Protein AF-A0A1H4NNK7-F1 (afdb_monomer_lite)

Radius of gyration: 15.97 Å; chains: 1; bounding box: 34×30×56 Å

Sequence (105 aa):
MSLDMQSAAIRTPTILGALVAKAAAYQEILDDPHKVRHLADMLTLAPLMTGRDLRGEPSLKRLEKRRMGNAVGRARMGADRDALLAWFPHDLDDRIRRLARVQEW

Organism: NCBI:txid640635

pLDDT: mean 90.63, std 12.59, range [44.78, 98.44]

Structure (mmCIF, N/CA/C/O backbone):
data_AF-A0A1H4NNK7-F1
#
_entry.id   AF-A0A1H4NNK7-F1
#
loop_
_atom_site.group_PDB
_atom_site.id
_atom_site.type_symbol
_atom_site.label_atom_id
_atom_site.label_alt_id
_atom_site.label_comp_id
_atom_site.label_asym_id
_atom_site.label_entity_id
_atom_site.label_seq_id
_atom_site.pdbx_PDB_ins_code
_atom_site.Cartn_x
_atom_site.Cartn_y
_atom_site.Cartn_z
_atom_site.occupancy
_atom_site.B_iso_or_equiv
_atom_site.auth_seq_id
_atom_site.auth_comp_id
_atom_site.auth_asym_id
_atom_site.auth_atom_id
_atom_site.pdbx_PDB_model_num
ATOM 1 N N . MET A 1 1 ? 19.767 14.108 41.755 1.00 45.16 1 MET A N 1
ATOM 2 C CA . MET A 1 1 ? 19.121 14.571 40.510 1.00 45.16 1 MET A CA 1
ATOM 3 C C . MET A 1 1 ? 18.439 13.358 39.894 1.00 45.16 1 MET A C 1
ATOM 5 O O . MET A 1 1 ? 19.118 12.528 39.308 1.00 45.16 1 MET A O 1
ATOM 9 N N . SER A 1 2 ? 17.148 13.173 40.188 1.00 44.78 2 SER A N 1
ATOM 10 C CA . SER A 1 2 ? 16.333 12.078 39.644 1.00 44.78 2 SER A CA 1
ATOM 11 C C . SER A 1 2 ? 16.048 12.392 38.181 1.00 44.78 2 SER A C 1
ATOM 13 O O . SER A 1 2 ? 15.518 13.462 37.887 1.00 44.78 2 SER A O 1
ATOM 15 N N . LEU A 1 3 ? 16.445 11.510 37.265 1.00 55.62 3 LEU A N 1
ATOM 16 C CA . LEU A 1 3 ? 15.925 11.529 35.903 1.00 55.62 3 LEU A CA 1
ATOM 17 C C . LEU A 1 3 ? 14.493 11.002 35.984 1.00 55.62 3 LEU A C 1
ATOM 19 O O . LEU A 1 3 ? 14.262 9.804 35.839 1.00 55.62 3 LEU A O 1
ATOM 23 N N . ASP A 1 4 ? 13.546 11.896 36.269 1.00 54.12 4 ASP A N 1
ATOM 24 C CA . ASP A 1 4 ? 12.130 11.605 36.092 1.00 54.12 4 ASP A CA 1
ATOM 25 C C . ASP A 1 4 ? 11.936 11.184 34.636 1.00 54.12 4 ASP A C 1
ATOM 27 O O . ASP A 1 4 ? 12.053 11.984 33.704 1.00 54.12 4 ASP A O 1
ATOM 31 N N . MET A 1 5 ? 11.703 9.886 34.440 1.00 55.59 5 MET A N 1
ATOM 32 C CA . MET A 1 5 ? 11.316 9.308 33.166 1.00 55.59 5 MET A CA 1
ATOM 33 C C . MET A 1 5 ? 9.977 9.919 32.747 1.00 55.59 5 MET A C 1
ATOM 35 O O . MET A 1 5 ? 8.910 9.362 33.008 1.00 55.59 5 MET A O 1
ATOM 39 N N . GLN A 1 6 ? 10.017 11.050 32.047 1.00 53.91 6 GLN A N 1
ATOM 40 C CA . GLN A 1 6 ? 8.926 11.430 31.164 1.00 53.91 6 GLN A CA 1
ATOM 41 C C . GLN A 1 6 ? 8.879 10.386 30.050 1.00 53.91 6 GLN A C 1
ATOM 43 O O . GLN A 1 6 ? 9.555 10.503 29.029 1.00 53.91 6 GLN A O 1
ATOM 48 N N . SER A 1 7 ? 8.095 9.327 30.258 1.00 59.00 7 SER A N 1
ATOM 49 C CA . SER A 1 7 ? 7.702 8.442 29.171 1.00 59.00 7 SER A CA 1
ATOM 50 C C . SER A 1 7 ? 6.809 9.282 28.255 1.00 59.00 7 SER A C 1
ATOM 52 O O . SER A 1 7 ? 5.611 9.442 28.499 1.00 59.00 7 SER A O 1
ATOM 54 N N . ALA A 1 8 ? 7.396 9.915 27.242 1.00 59.78 8 ALA A N 1
ATOM 55 C CA . ALA A 1 8 ? 6.611 10.499 26.172 1.00 59.78 8 ALA A CA 1
ATOM 56 C C . ALA A 1 8 ? 5.816 9.347 25.550 1.00 59.78 8 ALA A C 1
ATOM 58 O O . ALA A 1 8 ? 6.404 8.386 25.054 1.00 59.78 8 ALA A O 1
ATOM 59 N N . ALA A 1 9 ? 4.486 9.399 25.634 1.00 63.41 9 ALA A N 1
ATOM 60 C CA . ALA A 1 9 ? 3.640 8.402 25.000 1.00 63.41 9 ALA A CA 1
ATOM 61 C C . ALA A 1 9 ? 3.921 8.434 23.491 1.00 63.41 9 ALA A C 1
ATOM 63 O O . ALA A 1 9 ? 3.518 9.367 22.791 1.00 63.41 9 ALA A O 1
ATOM 64 N N . ILE A 1 10 ? 4.655 7.440 22.991 1.00 65.38 10 ILE A N 1
ATOM 65 C CA . ILE A 1 10 ? 4.901 7.301 21.561 1.00 65.38 10 ILE A CA 1
ATOM 66 C C . ILE A 1 10 ? 3.548 6.991 20.929 1.00 65.38 10 ILE A C 1
ATOM 68 O O . ILE A 1 10 ? 2.954 5.937 21.170 1.00 65.38 10 ILE A O 1
ATOM 72 N N . ARG A 1 11 ? 3.040 7.928 20.124 1.00 66.56 11 ARG A N 1
ATOM 73 C CA . ARG A 1 11 ? 1.856 7.684 19.300 1.00 66.56 11 ARG A CA 1
ATOM 74 C C . ARG A 1 11 ? 2.218 6.590 18.308 1.00 66.56 11 ARG A C 1
ATOM 76 O O . ARG A 1 11 ? 2.916 6.842 17.330 1.00 66.56 11 ARG A O 1
ATOM 83 N N . THR A 1 12 ? 1.776 5.375 18.599 1.00 72.25 12 THR A N 1
ATOM 84 C CA . THR A 1 12 ? 2.038 4.224 17.743 1.00 72.25 12 THR A CA 1
ATOM 85 C C . THR A 1 12 ? 0.942 4.207 16.683 1.00 72.25 12 THR A C 1
ATOM 87 O O . THR A 1 12 ? -0.233 4.116 17.048 1.00 72.25 12 THR A O 1
ATOM 90 N N . PRO A 1 13 ? 1.270 4.383 15.392 1.00 77.38 13 PRO A N 1
ATOM 91 C CA . PRO A 1 13 ? 0.256 4.366 14.353 1.00 77.38 13 PRO A CA 1
ATOM 92 C C . PRO A 1 13 ? -0.394 2.984 14.291 1.00 77.38 13 PRO A C 1
ATOM 94 O O . PRO A 1 13 ? 0.284 1.959 14.372 1.00 77.38 13 PRO A O 1
ATOM 97 N N . THR A 1 14 ? -1.712 2.969 14.118 1.00 89.88 14 THR A N 1
ATOM 98 C CA . THR A 1 14 ? -2.453 1.748 13.794 1.00 89.88 14 THR A CA 1
ATOM 99 C C . THR A 1 14 ? -2.013 1.241 12.418 1.00 89.88 14 THR A C 1
ATOM 101 O O . THR A 1 14 ? -1.406 1.988 11.642 1.00 89.88 14 THR A O 1
ATOM 104 N N . ILE A 1 15 ? -2.309 -0.017 12.068 1.00 92.81 15 ILE A N 1
ATOM 105 C CA . ILE A 1 15 ? -1.965 -0.535 10.729 1.00 92.81 15 ILE A CA 1
ATOM 106 C C . ILE A 1 15 ? -2.618 0.335 9.644 1.00 92.81 15 ILE A C 1
ATOM 108 O O . ILE A 1 15 ? -1.969 0.663 8.651 1.00 92.81 15 ILE A O 1
ATOM 112 N N . LEU A 1 16 ? -3.855 0.800 9.869 1.00 93.88 16 LEU A N 1
ATOM 113 C CA . LEU A 1 16 ? -4.524 1.737 8.966 1.00 93.88 16 LEU A CA 1
ATOM 114 C C . LEU A 1 16 ? -3.752 3.058 8.849 1.00 93.88 16 LEU A C 1
ATOM 116 O O . LEU A 1 16 ? -3.499 3.531 7.740 1.00 93.88 16 LEU A O 1
ATOM 120 N N . GLY A 1 17 ? -3.316 3.624 9.977 1.00 93.31 17 GLY A N 1
ATOM 121 C CA . GLY A 1 17 ? -2.474 4.820 9.995 1.00 93.31 17 GLY A CA 1
ATOM 122 C C . GLY A 1 17 ? -1.152 4.631 9.242 1.00 93.31 17 GLY A C 1
ATOM 123 O O . GLY A 1 17 ? -0.736 5.517 8.494 1.00 93.31 17 GLY A O 1
ATOM 124 N N . ALA A 1 18 ? -0.516 3.463 9.371 1.00 95.38 18 ALA A N 1
ATOM 125 C CA . ALA A 1 18 ? 0.701 3.124 8.638 1.00 95.38 18 ALA A CA 1
ATOM 126 C C . ALA A 1 18 ? 0.454 3.040 7.122 1.00 95.38 18 ALA A C 1
ATOM 128 O O . ALA A 1 18 ? 1.242 3.584 6.347 1.00 95.38 18 ALA A O 1
ATOM 129 N N . LEU A 1 19 ? -0.658 2.435 6.690 1.00 96.56 19 LEU A N 1
ATOM 130 C CA . LEU A 1 19 ? -1.053 2.396 5.277 1.00 96.56 19 LEU A CA 1
ATOM 131 C C . LEU A 1 19 ? -1.274 3.802 4.712 1.00 96.56 19 LEU A C 1
ATOM 133 O O . LEU A 1 19 ? -0.755 4.122 3.643 1.00 96.56 19 LEU A O 1
ATOM 137 N N . VAL A 1 20 ? -1.977 4.666 5.449 1.00 96.00 20 VAL A N 1
ATOM 138 C CA . VAL A 1 20 ? -2.201 6.066 5.058 1.00 96.00 20 VAL A CA 1
ATOM 139 C C . VAL A 1 20 ? -0.881 6.833 4.952 1.00 96.00 20 VAL A C 1
ATOM 141 O O . VAL A 1 20 ? -0.677 7.572 3.985 1.00 96.00 20 VAL A O 1
ATOM 144 N N . ALA A 1 21 ? 0.035 6.640 5.904 1.00 96.00 21 ALA A N 1
ATOM 145 C CA . ALA A 1 21 ? 1.350 7.275 5.886 1.00 96.00 21 ALA A CA 1
ATOM 146 C C . ALA A 1 21 ? 2.194 6.811 4.688 1.00 96.00 21 ALA A C 1
ATOM 148 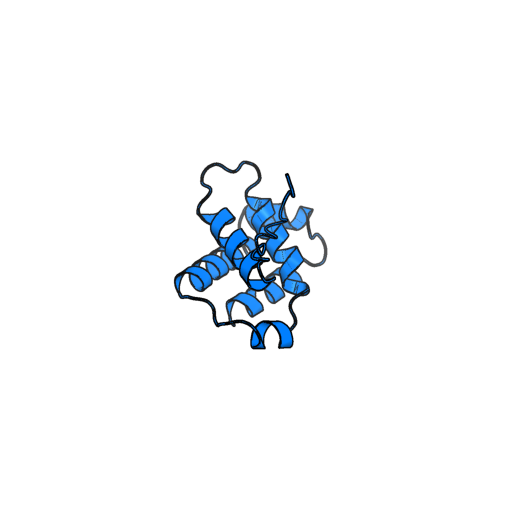O O . ALA A 1 21 ? 2.799 7.642 4.010 1.00 96.00 21 ALA A O 1
ATOM 149 N N . LYS A 1 22 ? 2.192 5.510 4.369 1.00 97.81 22 LYS A N 1
ATOM 150 C CA . LYS A 1 22 ? 2.883 4.967 3.187 1.00 97.81 22 LYS A CA 1
ATOM 151 C C . LYS A 1 22 ? 2.261 5.471 1.883 1.00 97.81 22 LYS A C 1
ATOM 153 O O . LYS A 1 22 ? 2.998 5.847 0.974 1.00 97.81 22 LYS A O 1
ATOM 158 N N . ALA A 1 23 ? 0.933 5.573 1.810 1.00 97.69 23 ALA A N 1
ATOM 159 C CA . ALA A 1 23 ? 0.241 6.133 0.651 1.00 97.69 23 ALA A CA 1
ATOM 160 C C . ALA A 1 23 ? 0.586 7.615 0.429 1.00 97.69 23 ALA A C 1
ATOM 162 O O . ALA A 1 23 ? 0.739 8.046 -0.716 1.00 97.69 23 ALA A O 1
ATOM 163 N N . ALA A 1 24 ? 0.714 8.389 1.513 1.00 97.50 24 ALA A N 1
ATOM 164 C CA . ALA A 1 24 ? 1.156 9.780 1.464 1.00 97.50 24 ALA A CA 1
ATOM 165 C C . ALA A 1 24 ? 2.623 9.891 1.032 1.00 97.50 24 ALA A C 1
ATOM 167 O O . ALA A 1 24 ? 2.910 10.627 0.094 1.00 97.50 24 ALA A O 1
ATOM 168 N N . ALA A 1 25 ? 3.524 9.107 1.632 1.00 97.50 25 ALA A N 1
ATOM 169 C CA . ALA A 1 25 ? 4.942 9.082 1.269 1.00 97.50 25 ALA A CA 1
ATOM 170 C C . ALA A 1 25 ? 5.142 8.756 -0.219 1.00 97.50 25 ALA A C 1
ATOM 172 O O . ALA A 1 25 ? 5.844 9.476 -0.925 1.00 97.50 25 ALA A O 1
ATOM 173 N N . TYR A 1 26 ? 4.423 7.750 -0.726 1.00 97.38 26 TYR A N 1
ATOM 174 C CA . TYR A 1 26 ? 4.425 7.400 -2.144 1.00 97.38 26 TYR A CA 1
ATOM 175 C C . TYR A 1 26 ? 3.942 8.541 -3.061 1.00 97.38 26 TYR A C 1
ATOM 177 O O . TYR A 1 26 ? 4.301 8.577 -4.228 1.00 97.38 26 TYR A O 1
ATOM 185 N N . GLN A 1 27 ? 3.124 9.483 -2.597 1.00 95.94 27 GLN A N 1
ATOM 186 C CA . GLN A 1 27 ? 2.634 10.581 -3.443 1.00 95.94 27 GLN A CA 1
ATOM 187 C C . GLN A 1 27 ? 3.437 11.868 -3.296 1.00 95.94 27 GLN A C 1
ATOM 189 O O . GLN A 1 27 ? 3.599 12.595 -4.273 1.00 95.94 27 GLN A O 1
ATOM 194 N N . GLU A 1 28 ? 3.923 12.151 -2.095 1.00 95.94 28 GLU A N 1
ATOM 195 C CA . GLU A 1 28 ? 4.400 13.485 -1.721 1.00 95.94 28 GLU A CA 1
ATOM 196 C C . GLU A 1 28 ? 5.916 13.578 -1.684 1.00 95.94 28 GLU A C 1
ATOM 198 O O . GLU A 1 28 ? 6.465 14.659 -1.886 1.00 95.94 28 GLU A O 1
ATOM 203 N N . ILE A 1 29 ? 6.605 12.449 -1.507 1.00 94.75 29 ILE A N 1
ATOM 204 C CA . ILE A 1 29 ? 8.051 12.399 -1.681 1.00 94.75 29 ILE A CA 1
ATOM 205 C C . ILE A 1 29 ? 8.311 12.316 -3.187 1.00 94.75 29 ILE A C 1
ATOM 207 O O . ILE A 1 29 ? 8.107 11.283 -3.837 1.00 94.75 29 ILE A O 1
ATOM 211 N N . LEU A 1 30 ? 8.650 13.466 -3.769 1.00 90.94 30 LEU A N 1
ATOM 212 C CA . LEU A 1 30 ? 8.872 13.604 -5.208 1.00 90.94 30 LEU A CA 1
ATOM 213 C C . LEU A 1 30 ? 10.164 12.903 -5.634 1.00 90.94 30 LEU A C 1
ATOM 215 O O . LEU A 1 30 ? 10.138 12.143 -6.598 1.00 90.94 30 LEU A O 1
ATOM 219 N N . ASP A 1 31 ? 11.236 13.108 -4.870 1.00 94.00 31 ASP A N 1
ATOM 220 C CA . ASP A 1 31 ? 12.551 12.509 -5.088 1.00 94.00 31 ASP A CA 1
ATOM 221 C C . ASP A 1 31 ? 12.777 11.352 -4.100 1.00 94.00 31 ASP A C 1
ATOM 223 O O . ASP A 1 31 ? 13.330 11.524 -3.015 1.00 94.00 31 ASP A O 1
ATOM 227 N N . ASP A 1 32 ? 12.243 10.174 -4.441 1.00 94.50 32 ASP A N 1
ATOM 228 C CA . ASP A 1 32 ? 12.536 8.914 -3.745 1.00 94.50 32 ASP A CA 1
ATOM 229 C C . ASP A 1 32 ? 13.002 7.873 -4.780 1.00 94.50 32 ASP A C 1
ATOM 231 O O . ASP A 1 32 ? 12.172 7.362 -5.541 1.00 94.50 32 ASP A O 1
ATOM 235 N N . PRO A 1 33 ? 14.298 7.506 -4.818 1.00 92.88 33 PRO A N 1
ATOM 236 C CA . PRO A 1 33 ? 14.806 6.500 -5.753 1.00 92.88 33 PRO A CA 1
ATOM 237 C C . PRO A 1 33 ? 14.230 5.097 -5.498 1.00 92.88 33 PRO A C 1
ATOM 239 O O . PRO A 1 33 ? 14.292 4.227 -6.366 1.00 92.88 33 PRO A O 1
ATOM 242 N N . HIS A 1 34 ? 13.636 4.863 -4.327 1.00 94.12 34 HIS A N 1
ATOM 243 C CA . HIS A 1 34 ? 13.039 3.593 -3.925 1.00 94.12 34 HIS A CA 1
ATOM 244 C C . HIS A 1 34 ? 11.535 3.710 -3.672 1.00 94.12 34 HIS A C 1
ATOM 246 O O . HIS A 1 34 ? 10.971 2.921 -2.916 1.00 94.12 34 HIS A O 1
ATOM 252 N N . LYS A 1 35 ? 10.861 4.654 -4.335 1.00 94.94 35 LYS A N 1
ATOM 253 C CA . LYS A 1 35 ? 9.436 4.976 -4.160 1.00 94.94 35 LYS A CA 1
ATOM 254 C C . LYS A 1 35 ? 8.498 3.764 -4.150 1.00 94.94 35 LYS A C 1
ATOM 256 O O . LYS A 1 35 ? 7.580 3.703 -3.332 1.00 94.94 35 LYS A O 1
ATOM 261 N N . VAL A 1 36 ? 8.756 2.769 -5.005 1.00 96.38 36 VAL A N 1
ATOM 262 C CA . VAL A 1 36 ? 7.961 1.527 -5.114 1.00 96.38 36 VAL A CA 1
ATOM 263 C C . VAL A 1 36 ? 7.884 0.762 -3.787 1.00 96.38 36 VAL A C 1
ATOM 265 O O . VAL A 1 36 ? 6.859 0.139 -3.506 1.00 96.38 36 VAL A O 1
ATOM 268 N N . ARG A 1 37 ? 8.901 0.867 -2.917 1.00 97.19 37 ARG A N 1
ATOM 269 C CA . ARG A 1 37 ? 8.902 0.208 -1.599 1.00 97.19 37 ARG A CA 1
ATOM 270 C C . ARG A 1 37 ? 7.690 0.598 -0.756 1.00 97.19 37 ARG A C 1
ATOM 272 O O . ARG A 1 37 ? 7.188 -0.219 -0.002 1.00 97.19 37 ARG A O 1
ATOM 279 N N . HIS A 1 38 ? 7.170 1.818 -0.909 1.00 98.00 38 HIS A N 1
ATOM 280 C CA . HIS A 1 38 ? 5.985 2.253 -0.176 1.00 98.00 38 HIS A CA 1
ATOM 281 C C . HIS A 1 38 ? 4.734 1.479 -0.591 1.00 98.00 38 HIS A C 1
ATOM 283 O O . HIS A 1 38 ? 3.943 1.106 0.272 1.00 98.00 38 HIS A O 1
ATOM 289 N N . LEU A 1 39 ? 4.580 1.182 -1.885 1.00 98.19 39 LEU A N 1
ATOM 290 C CA . LEU A 1 39 ? 3.509 0.307 -2.360 1.00 98.19 39 LEU A CA 1
ATOM 291 C C . LEU A 1 39 ? 3.719 -1.123 -1.859 1.00 98.19 39 LEU A C 1
ATOM 293 O O . LEU A 1 39 ? 2.764 -1.762 -1.425 1.00 98.19 39 LEU A O 1
ATOM 297 N N . ALA A 1 40 ? 4.961 -1.610 -1.862 1.00 98.31 40 ALA A N 1
ATOM 298 C CA . ALA A 1 40 ? 5.264 -2.948 -1.374 1.00 98.31 40 ALA A CA 1
ATOM 299 C C . ALA A 1 40 ? 4.982 -3.108 0.129 1.00 98.31 40 ALA A C 1
ATOM 301 O O . ALA A 1 40 ? 4.374 -4.096 0.543 1.00 98.31 40 ALA A O 1
ATOM 302 N N . ASP A 1 41 ? 5.324 -2.105 0.938 1.00 98.31 41 ASP A N 1
ATOM 303 C CA . ASP A 1 41 ? 4.982 -2.051 2.359 1.00 98.31 41 ASP A CA 1
ATOM 304 C C . ASP A 1 41 ? 3.459 -2.094 2.551 1.00 98.31 41 ASP A C 1
ATOM 306 O O . ASP A 1 41 ? 2.952 -2.850 3.379 1.00 98.31 41 ASP A O 1
ATOM 310 N N . MET A 1 42 ? 2.702 -1.335 1.750 1.00 98.44 42 MET A N 1
ATOM 311 C CA . MET A 1 42 ? 1.237 -1.355 1.809 1.00 98.44 42 MET A CA 1
ATOM 312 C C . MET A 1 42 ? 0.662 -2.736 1.472 1.00 98.44 42 MET A C 1
ATOM 314 O O . MET A 1 42 ? -0.230 -3.219 2.170 1.00 98.44 42 MET A O 1
ATOM 318 N N . LEU A 1 43 ? 1.189 -3.396 0.440 1.00 98.38 43 LEU A N 1
ATOM 319 C CA . LEU A 1 43 ? 0.794 -4.750 0.029 1.00 98.38 43 LEU A CA 1
ATOM 320 C C . LEU A 1 43 ? 1.257 -5.841 1.008 1.00 98.38 43 LEU A C 1
ATOM 322 O O . LEU A 1 43 ? 0.688 -6.935 1.039 1.00 98.38 43 LEU A O 1
ATOM 326 N N . THR A 1 44 ? 2.263 -5.544 1.828 1.00 98.19 44 THR A N 1
ATOM 327 C CA . THR A 1 44 ? 2.712 -6.399 2.932 1.00 98.19 44 THR A CA 1
ATOM 328 C C . THR A 1 44 ? 1.788 -6.271 4.139 1.00 98.19 44 THR A C 1
ATOM 330 O O . THR A 1 44 ? 1.431 -7.278 4.745 1.00 98.19 44 THR A O 1
ATOM 333 N N . LEU A 1 45 ? 1.363 -5.048 4.472 1.00 97.06 45 LEU A N 1
ATOM 334 C CA . LEU A 1 45 ? 0.563 -4.763 5.664 1.00 97.06 45 LEU A CA 1
ATOM 335 C C . LEU A 1 45 ? -0.937 -5.020 5.472 1.00 97.06 45 LEU A C 1
ATOM 337 O O . LEU A 1 45 ? -1.596 -5.481 6.400 1.00 97.06 45 LEU A O 1
ATOM 341 N N . ALA A 1 46 ? -1.494 -4.750 4.289 1.00 96.19 46 ALA A N 1
ATOM 342 C CA . ALA A 1 46 ? -2.935 -4.870 4.054 1.00 96.19 46 ALA A CA 1
ATOM 343 C C . ALA A 1 46 ? -3.521 -6.267 4.362 1.00 96.19 46 ALA A C 1
ATOM 345 O O . ALA A 1 46 ? -4.605 -6.323 4.942 1.00 96.19 46 ALA A O 1
ATOM 346 N N . PRO A 1 47 ? -2.849 -7.395 4.051 1.00 95.75 47 PRO A N 1
ATOM 347 C CA . PRO A 1 47 ? -3.343 -8.725 4.416 1.00 95.75 47 PRO A CA 1
ATOM 348 C C . PRO A 1 47 ? -3.430 -8.983 5.927 1.00 95.75 47 PRO A C 1
ATOM 350 O O . PRO A 1 47 ? -4.187 -9.860 6.336 1.00 95.75 47 PRO A O 1
ATOM 353 N N . LEU A 1 48 ? -2.678 -8.235 6.745 1.00 94.12 48 LEU A N 1
ATOM 354 C CA . LEU A 1 48 ? -2.691 -8.362 8.206 1.00 94.12 48 LEU A CA 1
ATOM 355 C C . LEU A 1 48 ? -3.925 -7.707 8.835 1.00 94.12 48 LEU A C 1
ATOM 357 O O . LEU A 1 48 ? -4.236 -7.979 9.991 1.00 94.12 48 LEU A O 1
ATOM 361 N N . MET A 1 49 ? -4.632 -6.856 8.088 1.00 92.12 49 MET A N 1
ATOM 362 C CA . MET A 1 49 ? -5.857 -6.234 8.567 1.00 92.12 49 MET A CA 1
ATOM 363 C C . MET A 1 49 ? -7.034 -7.199 8.461 1.00 92.12 49 MET A C 1
ATOM 365 O O . MET A 1 49 ? -7.381 -7.688 7.381 1.00 92.12 49 MET A O 1
ATOM 369 N N . THR A 1 50 ? -7.711 -7.424 9.581 1.00 88.69 50 THR A N 1
ATOM 370 C CA . THR A 1 50 ? -8.996 -8.118 9.600 1.00 88.69 50 THR A CA 1
ATOM 371 C C . THR A 1 50 ? -10.148 -7.122 9.484 1.00 88.69 50 THR A C 1
ATOM 373 O O . THR A 1 50 ? -10.025 -5.932 9.773 1.00 88.69 50 THR A O 1
ATOM 376 N N . GLY A 1 51 ? -11.336 -7.614 9.119 1.00 86.75 51 GLY A N 1
ATOM 377 C CA . GLY A 1 51 ? -12.542 -6.780 9.147 1.00 86.75 51 GLY A CA 1
ATOM 378 C C . GLY A 1 51 ? -12.914 -6.298 10.557 1.00 86.75 51 GLY A C 1
ATOM 379 O O . GLY A 1 51 ? -13.637 -5.314 10.688 1.00 86.75 51 GLY A O 1
ATOM 380 N N . ARG A 1 52 ? -12.445 -6.981 11.614 1.00 86.94 52 ARG A N 1
ATOM 381 C CA . ARG A 1 52 ? -12.626 -6.527 13.000 1.00 86.94 52 ARG A CA 1
ATOM 382 C C . ARG A 1 52 ? -11.755 -5.308 13.284 1.00 86.94 52 ARG A C 1
ATOM 384 O O . ARG A 1 52 ? -12.266 -4.370 13.880 1.00 86.94 52 ARG A O 1
ATOM 391 N N . ASP A 1 53 ? -10.507 -5.320 12.824 1.00 87.06 53 ASP A N 1
ATOM 392 C CA . ASP A 1 53 ? -9.578 -4.202 13.019 1.00 87.06 53 ASP A CA 1
ATOM 393 C C . ASP A 1 53 ? -10.103 -2.954 12.315 1.00 87.06 53 ASP A C 1
ATOM 395 O O . ASP A 1 53 ? -10.212 -1.906 12.934 1.00 87.06 53 ASP A O 1
ATOM 399 N N . LEU A 1 54 ? -10.565 -3.095 11.066 1.00 87.19 54 LEU A N 1
ATOM 400 C CA . LEU A 1 54 ? -11.179 -1.992 10.319 1.00 87.19 54 LEU A CA 1
ATOM 401 C C . LEU A 1 54 ? -12.372 -1.374 11.065 1.00 87.19 54 LEU A C 1
ATOM 403 O O . LEU A 1 54 ? -12.452 -0.158 11.188 1.00 87.19 54 LEU A O 1
ATOM 407 N N . ARG A 1 55 ? -13.254 -2.198 11.648 1.00 88.12 55 ARG A N 1
ATOM 408 C CA . ARG A 1 55 ? -14.389 -1.719 12.461 1.00 88.12 55 ARG A CA 1
ATOM 409 C C . ARG A 1 55 ? -13.992 -0.943 13.714 1.00 88.12 55 ARG A C 1
ATOM 411 O O . ARG A 1 55 ? -14.809 -0.169 14.202 1.00 88.12 55 ARG A O 1
ATOM 418 N N . GLY A 1 56 ? 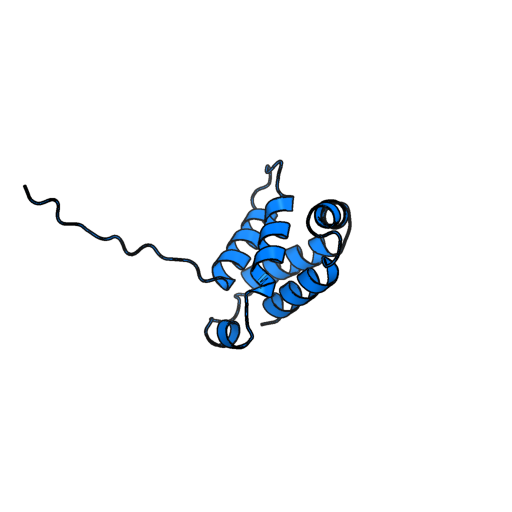-12.798 -1.183 14.249 1.00 87.00 56 GLY A N 1
ATOM 419 C CA . GLY A 1 56 ? -12.265 -0.455 15.399 1.00 87.00 56 GLY A CA 1
ATOM 420 C C . GLY A 1 56 ? -11.632 0.889 15.035 1.00 87.00 56 GLY A C 1
ATOM 421 O O . GLY A 1 56 ? -11.397 1.701 15.925 1.00 87.00 56 GLY A O 1
ATOM 422 N N . GLU A 1 57 ? -11.372 1.134 13.750 1.00 87.38 57 GLU A N 1
ATOM 423 C CA . GLU A 1 57 ? -10.718 2.344 13.264 1.00 87.38 57 GLU A CA 1
ATOM 424 C C . GLU A 1 57 ? -11.736 3.372 12.743 1.00 87.38 57 GLU A C 1
ATOM 426 O O . GLU A 1 57 ? -12.770 3.006 12.171 1.00 87.38 57 GLU A O 1
ATOM 431 N N . PRO A 1 58 ? -11.446 4.678 12.874 1.00 87.44 58 PRO A N 1
ATOM 432 C CA . PRO A 1 58 ? -12.241 5.705 12.217 1.00 87.44 58 PRO A CA 1
ATOM 433 C C . PRO A 1 58 ? -12.177 5.559 10.690 1.00 87.44 58 PRO A C 1
ATOM 435 O O . PRO A 1 58 ? -11.150 5.179 10.123 1.00 87.44 58 PRO A O 1
ATOM 438 N N . SER A 1 59 ? -13.269 5.917 10.010 1.00 88.50 59 SER A N 1
ATOM 439 C CA . SER A 1 59 ? -13.305 5.956 8.546 1.00 88.50 59 SER A CA 1
ATOM 440 C C . SER A 1 59 ? -12.255 6.914 7.981 1.00 88.50 59 SER A C 1
ATOM 442 O O . SER A 1 59 ? -11.967 7.969 8.556 1.00 88.50 59 SER A O 1
ATOM 444 N N . LEU A 1 60 ? -11.734 6.573 6.801 1.00 90.94 60 LEU A N 1
ATOM 445 C CA . LEU A 1 60 ? -10.746 7.389 6.104 1.00 90.94 60 LEU A CA 1
ATOM 446 C C . LEU A 1 60 ? -11.306 8.772 5.757 1.00 90.94 60 LEU A C 1
ATOM 448 O O . LEU A 1 60 ? -12.393 8.916 5.187 1.00 90.94 60 LEU A O 1
ATOM 452 N N . LYS A 1 61 ? -10.506 9.810 5.997 1.00 94.75 61 LYS A N 1
ATOM 453 C CA . LYS A 1 61 ? -10.794 11.157 5.501 1.00 94.75 61 LYS A CA 1
ATOM 454 C C . LYS A 1 61 ? -10.699 11.176 3.978 1.00 94.75 61 LYS A C 1
ATOM 456 O O . LYS A 1 61 ? -9.967 10.404 3.361 1.00 94.75 61 LYS A O 1
ATOM 461 N N . ARG A 1 62 ? -11.361 12.151 3.348 1.00 95.50 62 ARG A N 1
ATOM 462 C CA . ARG A 1 62 ? -11.391 12.301 1.880 1.00 95.50 62 ARG A CA 1
ATOM 463 C C . ARG A 1 62 ? -10.000 12.269 1.232 1.00 95.50 62 ARG A C 1
ATOM 465 O O . ARG A 1 62 ? -9.818 11.624 0.202 1.00 95.50 62 ARG A O 1
ATOM 472 N N . LEU A 1 63 ? -9.026 12.963 1.824 1.00 94.69 63 LEU A N 1
ATOM 473 C CA . LEU A 1 63 ? -7.654 13.001 1.311 1.00 94.69 63 LEU A CA 1
ATOM 474 C C . LEU A 1 63 ? -6.947 11.647 1.449 1.00 94.69 63 LEU A C 1
ATOM 476 O O . LEU A 1 6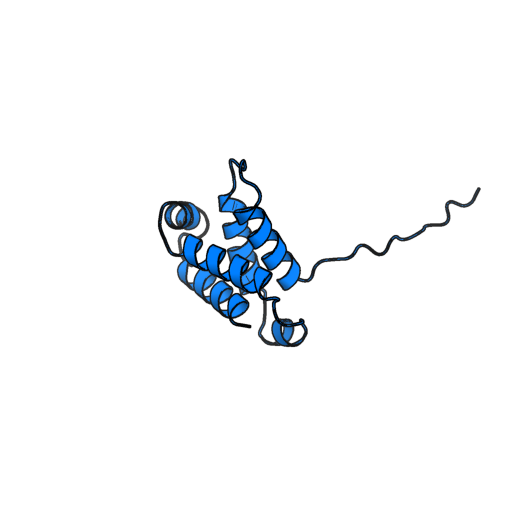3 ? -6.264 11.218 0.524 1.00 94.69 63 LEU A O 1
ATOM 480 N N . GLU A 1 64 ? -7.139 10.965 2.575 1.00 96.06 64 GLU A N 1
ATOM 481 C CA . GLU A 1 64 ? -6.558 9.648 2.854 1.00 96.06 64 GLU A CA 1
ATOM 482 C C . GLU A 1 64 ? -7.132 8.609 1.890 1.00 96.06 64 GLU A C 1
ATOM 484 O O . GLU A 1 64 ? -6.375 7.892 1.242 1.00 96.06 64 GLU A O 1
ATOM 489 N N . LYS A 1 65 ? -8.454 8.623 1.682 1.00 96.19 65 LYS A N 1
ATOM 490 C CA . LYS A 1 65 ? -9.137 7.771 0.701 1.00 96.19 65 LYS A CA 1
ATOM 491 C C . LYS A 1 65 ? -8.625 8.010 -0.720 1.00 96.19 65 LYS A C 1
ATOM 493 O O . LYS A 1 65 ? -8.340 7.051 -1.432 1.00 96.19 65 LYS A O 1
ATOM 498 N N . ARG A 1 66 ? -8.427 9.275 -1.120 1.00 97.19 66 ARG A N 1
ATOM 499 C CA . ARG A 1 66 ? -7.821 9.621 -2.419 1.00 97.19 66 ARG A CA 1
ATOM 500 C C . ARG A 1 66 ? -6.400 9.071 -2.538 1.00 97.19 66 ARG A C 1
ATOM 502 O O . ARG A 1 66 ? -6.069 8.468 -3.553 1.00 97.19 66 ARG A O 1
ATOM 509 N N . ARG A 1 67 ? -5.566 9.256 -1.509 1.00 97.31 67 ARG A N 1
ATOM 510 C CA . ARG A 1 67 ? -4.180 8.772 -1.515 1.00 97.31 67 ARG A CA 1
ATOM 511 C C . ARG A 1 67 ? -4.125 7.244 -1.597 1.00 97.31 67 ARG A C 1
ATOM 513 O O . ARG A 1 67 ? -3.389 6.719 -2.427 1.00 97.31 67 ARG A O 1
ATOM 520 N N . MET A 1 68 ? -4.930 6.547 -0.799 1.00 97.56 68 MET A N 1
ATOM 521 C CA . MET A 1 68 ? -5.062 5.088 -0.841 1.00 97.56 68 MET A CA 1
ATOM 522 C C . MET A 1 68 ? -5.540 4.607 -2.218 1.00 97.56 68 MET A C 1
ATOM 524 O O . MET A 1 68 ? -4.959 3.683 -2.778 1.00 97.56 68 MET A O 1
ATOM 528 N N . GLY A 1 69 ? -6.544 5.271 -2.802 1.00 97.75 69 GLY A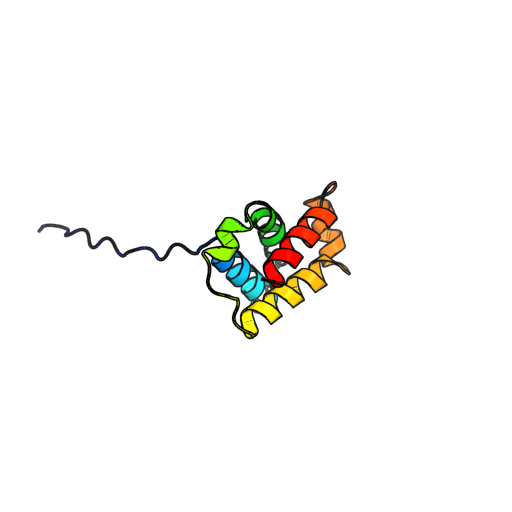 N 1
ATOM 529 C CA . GLY A 1 69 ? -7.065 4.943 -4.133 1.00 97.75 69 GLY A CA 1
ATOM 530 C C . GLY A 1 69 ? -6.020 5.115 -5.235 1.00 97.75 69 GLY A C 1
ATOM 531 O O . GLY A 1 69 ? -5.863 4.234 -6.078 1.00 97.75 69 GLY A O 1
ATOM 532 N N . ASN A 1 70 ? -5.240 6.197 -5.186 1.00 97.06 70 ASN A N 1
ATOM 533 C CA . ASN A 1 70 ? -4.121 6.408 -6.104 1.00 97.06 70 ASN A CA 1
ATOM 534 C C . ASN A 1 70 ? -3.073 5.294 -5.973 1.00 97.06 70 ASN A C 1
ATOM 536 O O . ASN A 1 70 ? -2.645 4.751 -6.986 1.00 97.06 70 ASN A O 1
ATOM 540 N N . ALA A 1 71 ? -2.699 4.911 -4.748 1.00 97.44 71 ALA A N 1
ATOM 541 C CA . ALA A 1 71 ? -1.748 3.824 -4.513 1.00 97.44 71 ALA A CA 1
ATOM 542 C C . ALA A 1 71 ? -2.254 2.480 -5.072 1.00 97.44 71 ALA A C 1
ATOM 544 O O . ALA A 1 71 ? -1.511 1.783 -5.761 1.00 97.44 71 ALA A O 1
ATOM 545 N N . VAL A 1 72 ? -3.535 2.150 -4.860 1.00 98.12 72 VAL A N 1
ATOM 546 C CA . VAL A 1 72 ? -4.179 0.965 -5.458 1.00 98.12 72 VAL A CA 1
ATOM 547 C C . VAL A 1 72 ? -4.161 1.040 -6.986 1.00 98.12 72 VAL A C 1
ATOM 549 O O . VAL A 1 72 ? -3.838 0.054 -7.645 1.00 98.12 72 VAL A O 1
ATOM 552 N N . GLY A 1 73 ? -4.485 2.203 -7.557 1.00 97.69 73 GLY A N 1
ATOM 553 C CA . GLY A 1 73 ? -4.445 2.431 -9.000 1.00 97.69 73 GLY A CA 1
ATOM 554 C C . GLY A 1 73 ? -3.053 2.195 -9.580 1.00 97.69 73 GLY A C 1
ATOM 555 O O . GLY A 1 73 ? -2.920 1.470 -10.560 1.00 97.69 73 GLY A O 1
ATOM 556 N N . ARG A 1 74 ? -2.011 2.728 -8.933 1.00 97.00 74 ARG A N 1
ATOM 557 C CA . ARG A 1 74 ? -0.612 2.549 -9.345 1.00 97.00 74 ARG A CA 1
ATOM 558 C C . ARG A 1 74 ? -0.140 1.105 -9.211 1.00 97.00 74 ARG A C 1
ATOM 560 O O . ARG A 1 74 ? 0.460 0.588 -10.141 1.00 97.00 74 ARG A O 1
ATOM 567 N N . ALA A 1 75 ? -0.499 0.408 -8.135 1.00 97.69 75 ALA A N 1
ATOM 568 C CA . ALA A 1 75 ? -0.163 -1.010 -7.978 1.00 97.69 75 ALA A CA 1
ATOM 569 C C .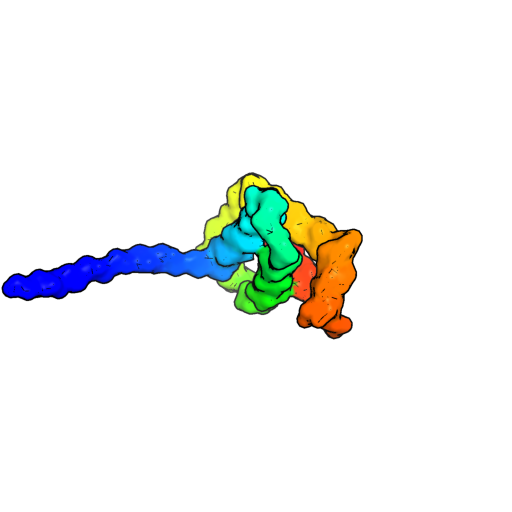 ALA A 1 75 ? -0.790 -1.912 -9.066 1.00 97.69 75 ALA A C 1
ATOM 571 O O . ALA A 1 75 ? -0.301 -3.010 -9.331 1.00 97.69 75 ALA A O 1
ATOM 572 N N . ARG A 1 76 ? -1.874 -1.465 -9.714 1.00 97.50 76 ARG A N 1
ATOM 573 C CA . ARG A 1 76 ? -2.566 -2.211 -10.775 1.00 97.50 76 ARG A CA 1
ATOM 574 C C . ARG A 1 76 ? -1.976 -2.022 -12.171 1.00 97.50 76 ARG A C 1
ATOM 576 O O . ARG A 1 76 ? -2.361 -2.785 -13.052 1.00 97.50 76 ARG A O 1
ATOM 583 N N . MET A 1 77 ? -1.106 -1.041 -12.417 1.00 94.25 77 MET A N 1
ATOM 584 C CA . MET A 1 77 ? -0.696 -0.727 -13.791 1.00 94.25 77 MET A CA 1
ATOM 585 C C . MET A 1 77 ? 0.691 -0.095 -13.923 1.00 94.25 77 MET A C 1
ATOM 587 O O . MET A 1 77 ? 1.192 0.563 -13.016 1.00 94.25 77 MET A O 1
ATOM 591 N N . GLY A 1 78 ? 1.257 -0.229 -15.124 1.00 93.12 78 GLY A N 1
ATOM 592 C CA . GLY A 1 78 ? 2.510 0.406 -15.520 1.00 93.12 78 GLY A CA 1
ATOM 593 C C . GLY A 1 78 ? 3.729 -0.123 -14.766 1.00 93.12 78 GLY A C 1
ATOM 594 O O . GLY A 1 78 ? 3.685 -1.182 -14.145 1.00 93.12 78 GLY A O 1
ATOM 595 N N . ALA A 1 79 ? 4.805 0.666 -14.789 1.00 94.19 79 ALA A N 1
ATOM 596 C CA . ALA A 1 79 ? 6.106 0.277 -14.245 1.00 94.19 79 ALA A CA 1
ATOM 597 C C . ALA A 1 79 ? 6.081 -0.096 -12.750 1.00 94.19 79 ALA A C 1
ATOM 599 O O . ALA A 1 79 ? 6.874 -0.924 -12.312 1.00 94.19 79 ALA A O 1
ATOM 600 N N . ASP A 1 80 ? 5.162 0.480 -11.963 1.00 96.62 80 ASP A N 1
ATOM 601 C CA . ASP A 1 80 ? 5.032 0.129 -10.545 1.00 96.62 80 ASP A CA 1
ATOM 602 C C . ASP A 1 80 ? 4.548 -1.314 -10.366 1.00 96.62 80 ASP A C 1
ATOM 604 O O . ASP A 1 80 ? 5.071 -2.033 -9.518 1.00 96.62 80 ASP A O 1
ATOM 608 N N . ARG A 1 81 ? 3.579 -1.763 -11.176 1.00 97.00 81 ARG A N 1
ATOM 609 C CA . ARG A 1 81 ? 3.110 -3.154 -11.138 1.00 97.00 81 ARG A CA 1
ATOM 610 C C . ARG A 1 81 ? 4.231 -4.117 -11.513 1.00 97.00 81 ARG A C 1
ATOM 612 O O . ARG A 1 81 ? 4.418 -5.114 -10.820 1.00 97.00 81 ARG A O 1
ATOM 619 N N . ASP A 1 82 ? 4.974 -3.802 -12.569 1.00 96.81 82 ASP A N 1
ATOM 620 C CA . ASP A 1 82 ? 6.075 -4.643 -13.043 1.00 96.81 82 ASP A CA 1
ATOM 621 C C . ASP A 1 82 ? 7.163 -4.782 -11.971 1.00 96.81 82 ASP A C 1
ATOM 623 O O . ASP A 1 82 ? 7.627 -5.884 -11.683 1.00 96.81 82 ASP A O 1
ATOM 627 N N . ALA A 1 83 ? 7.504 -3.681 -11.295 1.00 96.56 83 ALA A N 1
ATOM 628 C CA . ALA A 1 83 ? 8.435 -3.705 -10.173 1.00 96.56 83 ALA A CA 1
ATOM 629 C C . ALA A 1 83 ? 7.896 -4.522 -8.984 1.00 96.56 83 ALA A C 1
ATOM 631 O O . ALA A 1 83 ? 8.645 -5.268 -8.357 1.00 96.56 83 ALA A O 1
ATOM 632 N N . LEU A 1 84 ? 6.598 -4.427 -8.680 1.00 98.12 84 LEU A N 1
ATOM 633 C CA . LEU A 1 84 ? 5.971 -5.173 -7.585 1.00 98.12 84 LEU A CA 1
ATOM 634 C C . LEU A 1 84 ? 5.892 -6.684 -7.840 1.00 98.12 84 LEU A C 1
ATOM 636 O O . LEU A 1 84 ? 5.891 -7.446 -6.874 1.00 98.12 84 LEU A O 1
ATOM 640 N N . LEU A 1 85 ? 5.882 -7.141 -9.096 1.00 97.62 85 LEU A N 1
ATOM 641 C CA . LEU A 1 85 ? 5.955 -8.574 -9.418 1.00 97.62 85 LEU A CA 1
ATOM 642 C C . LEU A 1 85 ? 7.263 -9.209 -8.932 1.00 97.62 85 LEU A C 1
ATOM 644 O O . LEU A 1 85 ? 7.255 -10.368 -8.529 1.00 97.62 85 LEU A O 1
ATOM 648 N N . ALA A 1 86 ? 8.365 -8.454 -8.895 1.00 95.81 86 ALA A N 1
ATOM 649 C CA . ALA A 1 86 ? 9.622 -8.947 -8.332 1.00 95.81 86 ALA A CA 1
ATOM 650 C C . ALA A 1 86 ? 9.544 -9.161 -6.807 1.00 95.81 86 ALA A C 1
ATOM 652 O O . ALA A 1 86 ? 10.260 -9.998 -6.266 1.00 95.81 86 ALA A O 1
ATOM 653 N N . TRP A 1 87 ? 8.671 -8.421 -6.116 1.00 96.50 87 TRP A N 1
ATOM 654 C CA . TRP A 1 87 ? 8.474 -8.528 -4.666 1.00 96.50 87 TRP A CA 1
ATOM 655 C C . TRP A 1 87 ? 7.433 -9.595 -4.312 1.00 96.50 87 TRP A C 1
ATOM 657 O O . TRP A 1 87 ? 7.572 -10.291 -3.308 1.00 96.50 87 TRP A O 1
ATOM 667 N N . PHE A 1 88 ? 6.393 -9.729 -5.139 1.00 97.88 88 PHE A N 1
ATOM 668 C CA . PHE A 1 88 ? 5.235 -10.594 -4.901 1.00 97.88 88 PHE A CA 1
ATOM 669 C C . PHE A 1 88 ? 4.928 -11.463 -6.132 1.00 97.88 88 PHE A C 1
ATOM 671 O O . PHE A 1 88 ? 3.866 -11.321 -6.745 1.00 97.88 88 PHE A O 1
ATOM 678 N N . PRO A 1 89 ? 5.834 -12.381 -6.516 1.00 97.44 89 PRO A N 1
ATOM 679 C CA . PRO A 1 89 ? 5.750 -13.099 -7.792 1.00 97.44 89 PRO A CA 1
ATOM 680 C C . PRO A 1 89 ? 4.545 -14.040 -7.913 1.00 97.44 89 PRO A C 1
ATOM 682 O O . PRO A 1 89 ? 4.210 -14.470 -9.015 1.00 97.44 89 PRO A O 1
ATOM 685 N N . HIS A 1 90 ? 3.896 -14.383 -6.799 1.00 97.75 90 HIS A N 1
ATOM 686 C CA . HIS A 1 90 ? 2.849 -15.408 -6.767 1.00 97.75 90 HIS A CA 1
ATOM 687 C C . HIS A 1 90 ? 1.495 -14.905 -6.262 1.00 97.75 90 HIS A C 1
ATOM 689 O O . HIS A 1 90 ? 0.485 -15.567 -6.483 1.00 97.75 90 HIS A O 1
ATOM 695 N N . ASP A 1 91 ? 1.450 -13.759 -5.581 1.00 97.81 91 ASP A N 1
ATOM 696 C CA . ASP A 1 91 ? 0.260 -13.316 -4.849 1.00 97.81 91 ASP A CA 1
ATOM 697 C C . ASP A 1 91 ? -0.032 -11.808 -4.961 1.00 97.81 91 ASP A C 1
ATOM 699 O O . ASP A 1 91 ? -0.917 -11.302 -4.265 1.00 97.81 91 ASP A O 1
ATOM 703 N N . LEU A 1 92 ? 0.645 -11.088 -5.869 1.00 98.12 92 LEU A N 1
ATOM 704 C CA . LEU A 1 92 ? 0.468 -9.642 -6.066 1.00 98.12 92 LEU A CA 1
ATOM 705 C C . LEU A 1 92 ? -1.007 -9.236 -6.208 1.00 98.12 92 LEU A C 1
ATOM 707 O O . LEU A 1 92 ? -1.464 -8.300 -5.551 1.00 98.12 92 LEU A O 1
ATOM 711 N N . ASP A 1 93 ? -1.773 -9.949 -7.031 1.00 98.12 93 ASP A N 1
ATOM 712 C CA . ASP A 1 93 ? -3.171 -9.599 -7.293 1.00 98.12 93 ASP A CA 1
ATOM 713 C C . ASP A 1 93 ? -4.086 -9.809 -6.080 1.00 98.12 93 ASP A C 1
ATOM 715 O O . ASP A 1 93 ? -5.022 -9.027 -5.878 1.00 98.12 93 ASP A O 1
ATOM 719 N N . ASP A 1 94 ? -3.815 -10.811 -5.235 1.00 98.19 94 ASP A N 1
ATOM 720 C CA . ASP A 1 94 ? -4.559 -10.974 -3.981 1.00 98.19 94 ASP A CA 1
ATOM 721 C C . ASP A 1 94 ? -4.218 -9.845 -3.003 1.00 98.19 94 ASP A C 1
ATOM 723 O O . ASP A 1 94 ? -5.117 -9.227 -2.429 1.00 98.19 94 ASP A O 1
ATOM 727 N N . ARG A 1 95 ? -2.937 -9.477 -2.887 1.00 98.12 95 ARG A N 1
ATOM 728 C CA . ARG A 1 95 ? -2.500 -8.356 -2.040 1.00 98.12 95 ARG A CA 1
ATOM 729 C C . ARG A 1 95 ? -3.116 -7.031 -2.480 1.00 98.12 95 ARG A C 1
ATOM 731 O O . ARG A 1 95 ? -3.608 -6.277 -1.639 1.00 98.12 95 ARG A O 1
ATOM 738 N N . ILE A 1 96 ? -3.170 -6.765 -3.787 1.00 98.19 96 ILE A N 1
ATOM 739 C CA . ILE A 1 96 ? -3.832 -5.573 -4.342 1.00 98.19 96 ILE A CA 1
ATOM 740 C C . ILE A 1 96 ? -5.325 -5.590 -4.004 1.00 98.19 96 ILE A C 1
ATOM 742 O O . ILE A 1 96 ? -5.887 -4.559 -3.632 1.00 98.19 96 ILE A O 1
ATOM 746 N N . ARG A 1 97 ? -5.982 -6.751 -4.100 1.00 97.50 97 ARG A N 1
ATOM 747 C CA . ARG A 1 97 ? -7.397 -6.904 -3.736 1.00 97.50 97 ARG A CA 1
ATOM 748 C C . ARG A 1 97 ? -7.632 -6.643 -2.247 1.00 97.50 97 ARG A C 1
ATOM 750 O O . ARG A 1 97 ? -8.602 -5.972 -1.901 1.00 97.50 97 ARG A O 1
ATOM 757 N N . ARG A 1 98 ? -6.751 -7.135 -1.371 1.00 96.50 98 ARG A N 1
ATOM 758 C CA . ARG A 1 98 ? -6.790 -6.875 0.080 1.00 96.50 98 ARG A CA 1
ATOM 759 C C . ARG A 1 98 ? -6.632 -5.386 0.374 1.00 96.50 98 ARG A C 1
ATOM 761 O O . ARG A 1 98 ? -7.439 -4.831 1.112 1.00 96.50 98 ARG A O 1
ATOM 768 N N . LEU A 1 99 ? -5.660 -4.731 -0.258 1.00 97.44 99 LEU A N 1
ATOM 769 C CA . LEU A 1 99 ? -5.439 -3.294 -0.110 1.00 97.44 99 LEU A CA 1
ATOM 770 C C . LEU A 1 99 ? -6.629 -2.463 -0.620 1.00 97.44 99 LEU A C 1
ATOM 772 O O . LEU A 1 99 ? -7.028 -1.504 0.036 1.00 97.44 99 LEU A O 1
ATOM 776 N N . ALA A 1 100 ? -7.235 -2.850 -1.746 1.00 97.06 100 ALA A N 1
ATOM 777 C CA . ALA A 1 100 ? -8.426 -2.186 -2.278 1.00 97.06 100 ALA A CA 1
ATOM 778 C C . ALA A 1 100 ? -9.612 -2.254 -1.301 1.00 97.06 100 ALA A C 1
ATOM 780 O O . ALA A 1 100 ? -10.264 -1.243 -1.063 1.00 97.06 100 ALA A O 1
ATOM 781 N N . ARG A 1 101 ? -9.829 -3.403 -0.646 1.00 94.56 101 ARG A N 1
ATOM 782 C CA . ARG A 1 101 ? -10.867 -3.536 0.390 1.00 94.56 101 ARG A CA 1
ATOM 783 C C . ARG A 1 101 ? -10.635 -2.606 1.581 1.00 94.56 101 ARG A C 1
ATOM 785 O O . ARG A 1 101 ? -11.593 -2.053 2.104 1.00 94.56 101 ARG A O 1
ATOM 792 N N . VAL A 1 102 ? -9.381 -2.416 1.998 1.00 93.31 102 VAL A N 1
ATOM 793 C CA . VAL A 1 102 ? -9.041 -1.458 3.067 1.00 93.31 102 VAL A CA 1
ATOM 794 C C . VAL A 1 102 ? -9.335 -0.020 2.631 1.00 93.31 102 VAL A C 1
ATOM 796 O O . VAL A 1 102 ? -9.825 0.773 3.422 1.00 93.31 102 VAL A O 1
ATOM 799 N N . GLN A 1 103 ? -9.068 0.327 1.371 1.00 93.00 103 GLN A N 1
ATOM 800 C CA . GLN A 1 103 ? -9.369 1.656 0.825 1.00 93.00 103 GLN A CA 1
ATOM 801 C C . GLN A 1 103 ? -10.878 1.951 0.757 1.00 93.00 103 GLN A C 1
ATOM 803 O O . GLN A 1 103 ? -11.283 3.118 0.803 1.00 93.00 103 GLN A O 1
ATOM 808 N N . GLU A 1 104 ? -11.698 0.919 0.582 1.00 89.62 104 GLU A N 1
ATOM 809 C CA . GLU A 1 104 ? -13.156 1.016 0.470 1.00 89.62 104 GLU A CA 1
ATOM 810 C C . GLU A 1 104 ? -13.876 1.125 1.821 1.00 89.62 104 GLU A C 1
ATOM 812 O O . GLU A 1 104 ? -15.039 1.536 1.815 1.00 89.62 104 GLU A O 1
ATOM 817 N N . TRP A 1 105 ? -13.185 0.828 2.931 1.00 84.25 105 TRP A N 1
ATOM 818 C CA . TRP A 1 105 ? -13.658 1.049 4.305 1.00 84.25 105 TRP A CA 1
ATOM 819 C C . TRP A 1 105 ? -14.098 2.506 4.544 1.00 84.25 105 TRP A C 1
ATOM 821 O O . TRP A 1 105 ? -15.115 2.697 5.246 1.00 84.25 105 TRP A O 1
#

Secondary structure (DSSP, 8-state):
--------------HHHHHHHHHHHHHH-SS-TTTHHHHHHHHHHGGG--HHHHHHSPPPPHHHHHHHHHHHHHHTSHHHHHHHHHH-TTTHHHHHHHHHHHHH-

Foldseek 3Di:
DDPPPPPPPPPDADLLRLLLVLLCCLVPVPDDPPSLVSLVVLLVSLVVDDPVSLVVDDDDD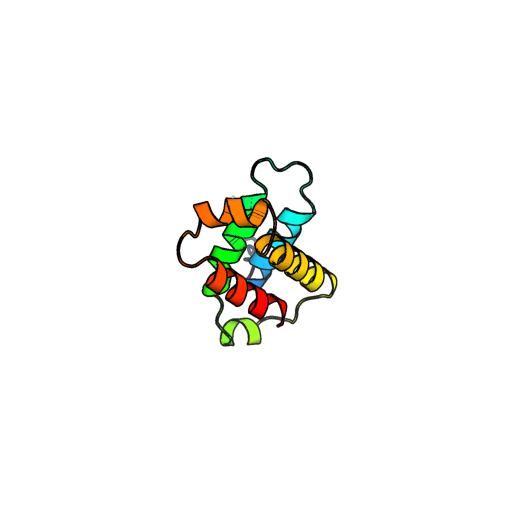PVSLVSLVVSLVQCVDDPSVVVCCVVVVDCSVVSSVSSVVSSVD